Protein AF-A0A060YU31-F1 (afdb_monomer)

Solvent-accessible surface area (backbone atoms only — not comparable to full-atom values): 7677 Å² total; per-residue (Å²): 130,82,82,69,67,93,74,44,70,65,59,53,46,44,53,48,43,25,66,76,69,73,46,54,74,85,76,34,50,68,61,32,56,50,50,51,50,60,47,64,77,58,71,66,85,90,63,86,83,50,44,65,63,49,53,51,50,49,36,53,52,30,46,77,69,71,34,56,70,57,31,54,51,48,53,54,51,51,52,55,56,62,73,64,65,80,64,91,61,53,38,62,55,53,44,50,52,56,65,68,54,72,52,96,89,50,83,70,60,73,68,52,77,79,65,63,76,79,79,78,87,80,136

Secondary structure (DSSP, 8-state):
-----TT-HHHHHHHHHHHHHT--TTTSHHHHHHHHHHHHHT-S--S---HHHHHHHHHHHHHHTT-HHHHHHHHHHHHHHHHH---S-HHHHHHHHHHH---TTS--THHHHTS--------

Nearest PDB structures (foldseek):
  9eoj-assembly1_e  TM=9.952E-01  e=3.622E-10  Xenopus laevis
  7qj2-assembly1_a  TM=8.825E-01  e=1.143E-10  Homo sapiens
  7qj7-assembly1_f  TM=9.093E-01  e=1.718E-09  Homo sapiens
  9g3y-assembly1_H  TM=8.998E-01  e=1.364E-09  Sus scrofa
  9g3z-assembly1_H  TM=9.120E-01  e=3.059E-09  Sus scrofa

pLDDT: mean 81.21, std 19.5, range [32.06, 98.06]

Mean predicted aligned error: 9.68 Å

Organism: Oncorhynchus mykiss (NCBI:txid8022)

Structure (mmCIF, N/CA/C/O backbone):
data_AF-A0A060YU31-F1
#
_entry.id   AF-A0A060YU31-F1
#
loop_
_atom_site.group_PDB
_atom_site.id
_atom_site.type_symbol
_atom_site.label_atom_id
_atom_site.label_alt_id
_atom_site.label_comp_id
_atom_site.label_asym_id
_atom_site.label_entity_id
_atom_site.label_seq_id
_atom_site.pdbx_PDB_ins_code
_atom_site.Cartn_x
_atom_site.Cartn_y
_atom_site.Cartn_z
_atom_site.occupancy
_atom_site.B_iso_or_equiv
_atom_site.auth_seq_id
_atom_site.auth_comp_id
_atom_site.auth_asym_id
_atom_site.auth_atom_id
_atom_site.pdbx_PDB_model_num
ATOM 1 N N . MET A 1 1 ? 17.138 -21.919 -19.854 1.00 33.09 1 MET A N 1
ATOM 2 C CA . MET A 1 1 ? 16.833 -20.472 -19.924 1.00 33.09 1 MET A CA 1
ATOM 3 C C . MET A 1 1 ? 16.743 -19.968 -18.498 1.00 33.09 1 MET A C 1
ATOM 5 O O . MET A 1 1 ? 15.915 -20.474 -17.754 1.00 33.09 1 MET A O 1
ATOM 9 N N . ALA A 1 2 ? 17.682 -19.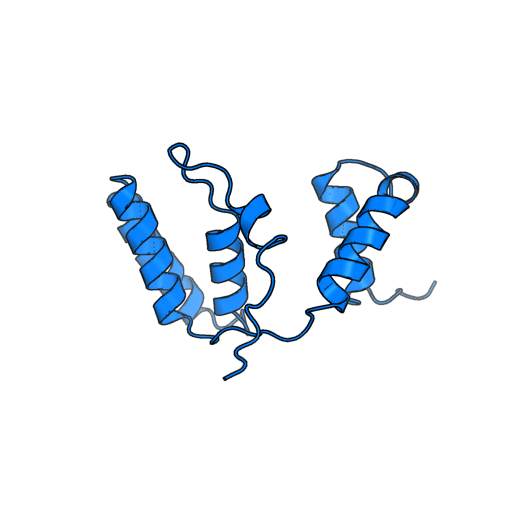113 -18.088 1.00 37.81 2 ALA A N 1
ATOM 10 C CA . ALA A 1 2 ? 17.793 -18.636 -16.714 1.00 37.81 2 ALA A CA 1
ATOM 11 C C . ALA A 1 2 ? 16.477 -17.980 -16.280 1.00 37.81 2 ALA A C 1
ATOM 13 O O . ALA A 1 2 ? 15.954 -17.125 -16.993 1.00 37.81 2 ALA A O 1
ATOM 14 N N . ALA A 1 3 ? 15.948 -18.395 -15.129 1.00 43.19 3 ALA A N 1
ATOM 15 C CA . ALA A 1 3 ? 14.906 -17.666 -14.428 1.00 43.19 3 ALA A CA 1
ATOM 16 C C . ALA A 1 3 ? 15.509 -16.316 -14.019 1.00 43.19 3 ALA A C 1
ATOM 18 O O . ALA A 1 3 ? 16.099 -16.195 -12.947 1.00 43.19 3 ALA A O 1
ATOM 19 N N . LEU A 1 4 ? 15.462 -15.344 -14.935 1.00 47.41 4 LEU A N 1
ATOM 20 C CA . LEU A 1 4 ? 15.793 -13.953 -14.663 1.00 47.41 4 LEU A CA 1
ATOM 21 C C . LEU A 1 4 ? 15.002 -13.571 -13.422 1.00 47.41 4 LEU A C 1
ATOM 23 O O . LEU A 1 4 ? 13.784 -13.730 -13.401 1.00 47.41 4 LEU A O 1
ATOM 27 N N . ASP A 1 5 ? 15.735 -13.186 -12.387 1.00 49.75 5 ASP A N 1
ATOM 28 C CA . ASP A 1 5 ? 15.264 -12.832 -11.060 1.00 49.75 5 ASP A CA 1
ATOM 29 C C . ASP A 1 5 ? 13.935 -12.057 -11.121 1.00 49.75 5 ASP A C 1
ATOM 31 O O . ASP A 1 5 ? 13.909 -10.831 -11.242 1.00 49.75 5 ASP A O 1
ATOM 35 N N . GLN A 1 6 ? 12.810 -12.781 -11.021 1.00 56.12 6 GLN A N 1
ATOM 36 C CA . GLN A 1 6 ? 11.440 -12.236 -11.029 1.00 56.12 6 GLN A CA 1
ATOM 37 C C . GLN A 1 6 ? 11.166 -11.332 -9.807 1.00 56.12 6 GLN A C 1
ATOM 39 O O . GLN A 1 6 ? 10.022 -10.985 -9.520 1.00 56.12 6 GLN A O 1
ATOM 44 N N . LYS A 1 7 ? 12.209 -10.989 -9.044 1.00 68.06 7 LYS A N 1
ATOM 45 C CA . LYS A 1 7 ? 12.170 -10.305 -7.757 1.00 68.06 7 LYS A CA 1
ATOM 46 C C . LYS A 1 7 ? 13.014 -9.031 -7.723 1.00 68.06 7 LYS A C 1
ATOM 48 O O . LYS A 1 7 ? 12.957 -8.336 -6.709 1.00 68.06 7 LYS A O 1
ATOM 53 N N . SER A 1 8 ? 13.755 -8.681 -8.782 1.00 89.19 8 SER A N 1
ATOM 54 C CA . SER A 1 8 ? 14.501 -7.421 -8.759 1.00 89.19 8 SER A CA 1
ATOM 55 C C . SER A 1 8 ? 13.530 -6.223 -8.766 1.00 89.19 8 SER A C 1
ATOM 57 O O . SER A 1 8 ? 12.541 -6.235 -9.510 1.00 89.19 8 SER A O 1
ATOM 59 N N . PRO A 1 9 ? 13.789 -5.161 -7.977 1.00 88.88 9 PRO A N 1
ATOM 60 C CA . PRO A 1 9 ? 12.919 -3.983 -7.929 1.00 88.88 9 PRO A CA 1
ATOM 61 C C . PRO A 1 9 ? 12.677 -3.345 -9.303 1.00 88.88 9 PRO A C 1
ATOM 63 O O . PRO A 1 9 ? 11.577 -2.877 -9.581 1.00 88.88 9 PRO A O 1
ATOM 66 N N . ASN A 1 10 ? 13.676 -3.382 -10.189 1.00 90.69 10 ASN A N 1
ATOM 67 C CA . ASN A 1 10 ? 13.583 -2.808 -11.530 1.00 90.69 10 ASN A CA 1
ATOM 68 C C . ASN A 1 10 ? 12.651 -3.614 -12.446 1.00 90.69 10 ASN A C 1
ATOM 70 O O . ASN A 1 10 ? 11.846 -3.021 -13.158 1.00 90.69 10 ASN A O 1
ATOM 74 N N . VAL A 1 11 ? 12.689 -4.949 -12.387 1.00 91.62 11 VAL A N 1
ATOM 75 C CA . VAL A 1 11 ? 11.749 -5.799 -13.143 1.00 91.62 11 VAL A CA 1
ATOM 76 C C . VAL A 1 11 ? 10.315 -5.582 -12.648 1.00 91.62 11 VAL A C 1
ATOM 78 O O . VAL A 1 11 ? 9.385 -5.463 -13.447 1.00 91.62 11 VAL A O 1
ATOM 81 N N . LEU A 1 12 ? 10.125 -5.444 -11.331 1.00 92.75 12 LEU A N 1
ATOM 82 C CA . LEU A 1 12 ? 8.814 -5.134 -10.752 1.00 92.75 12 LEU A CA 1
ATOM 83 C C . LEU A 1 12 ? 8.314 -3.741 -11.164 1.00 92.75 12 LEU A C 1
ATOM 85 O O . LEU A 1 12 ? 7.130 -3.591 -11.465 1.00 92.75 12 LEU A O 1
ATOM 89 N N . LEU A 1 13 ? 9.200 -2.743 -11.230 1.00 93.06 13 LEU A N 1
ATOM 90 C CA . LEU A 1 13 ? 8.867 -1.401 -11.716 1.00 93.06 13 LEU A CA 1
ATOM 91 C C . LEU A 1 13 ? 8.482 -1.402 -13.198 1.00 93.06 13 LEU A C 1
ATOM 93 O O . LEU A 1 13 ? 7.491 -0.77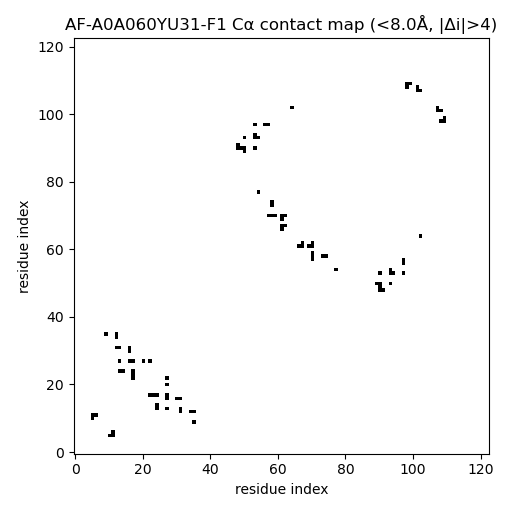4 -13.560 1.00 93.06 13 LEU A O 1
ATOM 97 N N . GLN A 1 14 ? 9.205 -2.132 -14.049 1.00 92.81 14 GLN A N 1
ATOM 98 C CA . GLN A 1 14 ? 8.860 -2.257 -15.467 1.00 92.81 14 GLN A CA 1
ATOM 99 C C . GLN A 1 14 ? 7.486 -2.921 -15.645 1.00 92.81 14 GLN A C 1
ATOM 101 O O . GLN A 1 14 ? 6.630 -2.393 -16.354 1.00 92.81 14 GLN A O 1
ATOM 106 N N . SER A 1 15 ? 7.235 -4.014 -14.917 1.00 93.62 15 SER A N 1
ATOM 107 C CA . SER A 1 15 ? 5.929 -4.685 -14.883 1.00 93.62 15 SER A CA 1
ATOM 108 C C . SER A 1 15 ? 4.811 -3.748 -14.405 1.00 93.62 15 SER A C 1
ATOM 110 O O . SER A 1 15 ? 3.712 -3.748 -14.966 1.00 93.62 15 SER A O 1
ATOM 112 N N . LEU A 1 16 ? 5.081 -2.904 -13.402 1.00 94.00 16 LEU A N 1
ATOM 113 C CA . LEU A 1 16 ? 4.133 -1.891 -12.936 1.00 94.00 16 LEU A CA 1
ATOM 114 C C . LEU A 1 16 ? 3.828 -0.857 -14.031 1.00 94.00 16 LEU A C 1
ATOM 116 O O . LEU A 1 16 ? 2.657 -0.554 -14.258 1.00 94.00 16 LEU A O 1
ATOM 120 N N . CYS A 1 17 ? 4.844 -0.357 -14.743 1.00 94.56 17 CYS A N 1
ATOM 121 C CA . CYS A 1 17 ? 4.661 0.567 -15.864 1.00 94.56 17 CYS A CA 1
ATOM 122 C C . CYS A 1 17 ? 3.792 -0.047 -16.970 1.00 94.56 17 CYS A C 1
ATOM 124 O O . CYS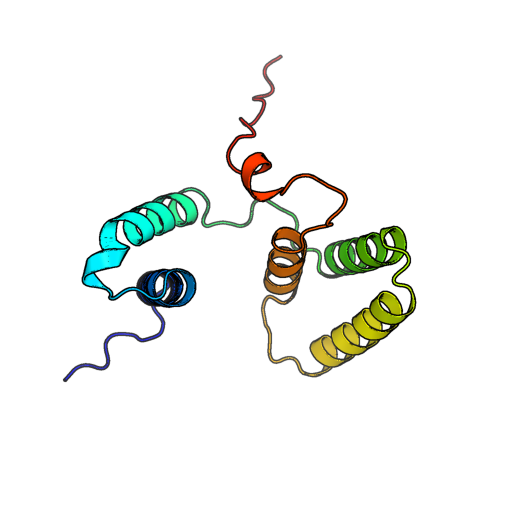 A 1 17 ? 2.841 0.598 -17.414 1.00 94.56 17 CYS A O 1
ATOM 126 N N . CYS A 1 18 ? 4.055 -1.295 -17.369 1.00 95.12 18 CYS A N 1
ATOM 127 C CA . CYS A 1 18 ? 3.227 -2.010 -18.345 1.00 95.12 18 CYS A CA 1
ATOM 128 C C . CYS A 1 18 ? 1.781 -2.154 -17.854 1.00 95.12 18 CYS A C 1
ATOM 130 O O . CYS A 1 18 ? 0.842 -1.849 -18.584 1.00 95.12 18 CYS A O 1
ATOM 132 N N . ARG A 1 19 ? 1.582 -2.556 -16.591 1.00 95.25 19 ARG A N 1
ATOM 133 C CA . ARG A 1 19 ? 0.242 -2.789 -16.031 1.00 95.25 19 ARG A CA 1
ATOM 134 C C . ARG A 1 19 ? -0.588 -1.513 -15.896 1.00 95.25 19 ARG A C 1
ATOM 136 O O . ARG A 1 19 ? -1.781 -1.556 -16.166 1.00 95.25 19 ARG A O 1
ATOM 143 N N . ILE A 1 20 ? 0.019 -0.402 -15.479 1.00 93.50 20 ILE A N 1
ATOM 144 C CA . ILE A 1 20 ? -0.688 0.880 -15.327 1.00 93.50 20 ILE A CA 1
ATOM 145 C C . ILE A 1 20 ? -1.005 1.499 -16.692 1.00 93.50 20 ILE A C 1
ATOM 147 O O . ILE A 1 20 ? -2.067 2.089 -16.863 1.00 93.50 20 ILE A O 1
ATOM 151 N N . THR A 1 21 ? -0.095 1.385 -17.664 1.00 93.50 21 THR A N 1
ATOM 152 C CA . THR A 1 21 ? -0.271 2.018 -18.983 1.00 93.50 21 THR A CA 1
ATOM 153 C C . THR A 1 21 ? -1.016 1.147 -19.994 1.00 93.50 21 THR A C 1
ATOM 155 O O . THR A 1 21 ? -1.489 1.674 -20.997 1.00 93.50 21 THR A O 1
ATOM 158 N N . GLY A 1 22 ? -1.107 -0.166 -19.760 1.00 93.75 22 GLY A N 1
ATOM 159 C CA . GLY A 1 22 ? -1.669 -1.133 -20.706 1.00 93.75 22 GLY A CA 1
ATOM 160 C C . GLY A 1 22 ? -0.812 -1.356 -21.958 1.00 93.75 22 GLY A C 1
ATOM 161 O O . GLY A 1 22 ? -1.316 -1.892 -22.941 1.00 93.75 22 GLY A O 1
ATOM 162 N N . LYS A 1 23 ? 0.456 -0.926 -21.947 1.00 93.88 23 LYS A N 1
ATOM 163 C CA . LYS A 1 23 ? 1.369 -0.972 -23.099 1.00 93.88 23 LYS A CA 1
ATOM 164 C C . LYS A 1 23 ? 2.421 -2.073 -22.966 1.00 93.88 23 LYS A C 1
ATOM 166 O O . LYS A 1 23 ? 2.658 -2.586 -21.871 1.00 93.88 23 LYS A O 1
ATOM 171 N N . SER A 1 24 ? 3.066 -2.413 -24.083 1.00 92.56 24 SER A N 1
ATOM 172 C CA . SER A 1 24 ? 4.177 -3.370 -24.097 1.00 92.56 24 SER A CA 1
ATOM 173 C C . SER A 1 24 ? 5.456 -2.785 -23.486 1.00 92.56 24 SER A C 1
ATOM 175 O O . SER A 1 24 ? 5.627 -1.568 -23.394 1.00 92.56 24 SER A O 1
ATOM 177 N N . GLU A 1 25 ? 6.394 -3.654 -23.097 1.00 88.44 25 GLU A N 1
ATOM 178 C CA . GLU A 1 25 ? 7.669 -3.247 -22.484 1.00 88.44 25 GLU A CA 1
ATOM 179 C C . GLU A 1 25 ? 8.470 -2.257 -23.343 1.00 88.44 25 GLU A C 1
ATOM 181 O O . GLU A 1 25 ? 9.090 -1.336 -22.809 1.00 88.44 25 GLU A O 1
ATOM 186 N N . ALA A 1 26 ? 8.421 -2.411 -24.670 1.00 89.75 26 ALA A N 1
ATOM 187 C CA . ALA A 1 26 ? 9.107 -1.528 -25.609 1.00 89.75 26 ALA A CA 1
ATOM 188 C C . ALA A 1 26 ? 8.532 -0.100 -25.599 1.00 89.75 26 ALA A C 1
ATOM 190 O O . ALA A 1 26 ? 9.255 0.872 -25.805 1.00 89.75 26 ALA A O 1
ATOM 191 N N . GLU A 1 27 ? 7.236 0.038 -25.321 1.00 92.38 27 GLU A N 1
ATOM 192 C CA . GLU A 1 27 ? 6.514 1.311 -25.368 1.00 92.38 27 GLU A CA 1
ATOM 193 C C . GLU A 1 27 ? 6.553 2.082 -24.042 1.00 92.38 27 GLU A C 1
ATOM 195 O O . GLU A 1 27 ? 6.249 3.276 -24.019 1.00 92.38 27 GLU A O 1
ATOM 200 N N . VAL A 1 28 ? 6.919 1.423 -22.936 1.00 94.88 28 VAL A N 1
ATOM 201 C CA . VAL A 1 28 ? 6.984 2.043 -21.599 1.00 94.88 28 VAL A CA 1
ATOM 202 C C . VAL A 1 28 ? 8.391 2.474 -21.190 1.00 94.88 28 VAL A C 1
ATOM 204 O O . VAL A 1 28 ? 8.591 2.889 -20.049 1.00 94.88 28 VAL A O 1
ATOM 207 N N . ALA A 1 29 ? 9.376 2.392 -22.090 1.00 93.62 29 ALA A N 1
ATOM 208 C CA . ALA A 1 29 ? 10.781 2.654 -21.773 1.00 93.62 29 ALA A CA 1
ATOM 209 C C . ALA A 1 29 ? 10.996 4.026 -21.106 1.00 93.62 29 ALA A C 1
ATOM 211 O O . ALA A 1 29 ? 11.713 4.126 -20.110 1.00 93.62 29 ALA A O 1
ATOM 212 N N . HIS A 1 30 ? 10.325 5.072 -21.598 1.00 92.81 30 HIS A N 1
ATOM 213 C CA . HIS A 1 30 ? 10.437 6.418 -21.034 1.00 92.81 30 HIS A CA 1
ATOM 214 C C . HIS A 1 30 ? 9.826 6.516 -19.623 1.00 92.81 30 HIS A C 1
ATOM 216 O O . HIS A 1 30 ? 10.440 7.066 -18.709 1.00 92.81 30 HIS A O 1
ATOM 222 N N . GLN A 1 31 ? 8.633 5.950 -19.417 1.00 92.88 31 GLN A N 1
ATOM 223 C CA . GLN A 1 31 ? 7.956 5.911 -18.116 1.00 92.88 31 GLN A CA 1
ATOM 224 C C . GLN A 1 31 ? 8.762 5.097 -17.103 1.00 92.88 31 GLN A C 1
ATOM 226 O O . GLN A 1 31 ? 8.892 5.507 -15.952 1.00 92.88 31 GLN A O 1
ATOM 231 N N . PHE A 1 32 ? 9.337 3.978 -17.542 1.00 94.19 32 PHE A N 1
ATOM 232 C CA . PHE A 1 32 ? 10.196 3.138 -16.723 1.00 94.19 32 PHE A CA 1
ATOM 233 C C . PHE A 1 32 ? 11.467 3.879 -16.292 1.00 94.19 32 PHE A C 1
ATOM 235 O O . PHE A 1 32 ? 11.766 3.928 -15.101 1.00 94.19 32 PHE A O 1
ATOM 242 N N . GLN A 1 33 ? 12.177 4.529 -17.220 1.00 93.75 33 GLN A N 1
ATOM 243 C CA . GLN A 1 33 ? 13.361 5.336 -16.893 1.00 93.75 33 GLN A CA 1
ATOM 244 C C . GLN A 1 33 ? 13.035 6.466 -15.908 1.00 93.75 33 GLN A C 1
ATOM 246 O O . GLN A 1 33 ? 13.803 6.722 -14.978 1.00 93.75 33 GLN A O 1
ATOM 251 N N . TYR A 1 34 ? 11.887 7.123 -16.084 1.00 93.50 34 TYR A N 1
ATOM 252 C CA . TYR A 1 34 ? 11.413 8.131 -15.143 1.00 93.50 34 TYR A CA 1
ATOM 253 C C . TYR A 1 34 ? 11.129 7.532 -13.757 1.00 93.50 34 TYR A C 1
ATOM 255 O O . TYR A 1 34 ? 11.619 8.055 -12.758 1.00 93.50 34 TYR A O 1
ATOM 263 N N . ALA A 1 35 ? 10.409 6.409 -13.688 1.00 92.44 35 ALA A N 1
ATOM 264 C CA . ALA A 1 35 ? 10.100 5.727 -12.433 1.00 92.44 35 ALA A CA 1
ATOM 265 C C . ALA A 1 35 ? 11.369 5.286 -11.686 1.00 92.44 35 ALA A C 1
ATOM 267 O O . ALA A 1 35 ? 11.481 5.521 -10.485 1.00 92.44 35 ALA A O 1
ATOM 268 N N . VAL A 1 36 ? 12.354 4.722 -12.395 1.00 93.50 36 VAL A N 1
ATOM 269 C CA . VAL A 1 36 ? 13.657 4.346 -11.822 1.00 93.50 36 VAL A CA 1
ATOM 270 C C . VAL A 1 36 ? 14.373 5.563 -11.244 1.00 93.50 36 VAL A C 1
ATOM 272 O O . VAL A 1 36 ? 14.896 5.481 -10.135 1.00 93.50 36 VAL A O 1
ATOM 275 N N . ARG A 1 37 ? 14.369 6.704 -11.947 1.00 91.88 37 ARG A N 1
ATOM 276 C CA . ARG A 1 37 ? 14.967 7.947 -11.439 1.00 91.88 37 ARG A CA 1
ATOM 277 C C . ARG A 1 37 ? 14.289 8.402 -10.149 1.00 91.88 37 ARG A C 1
ATOM 279 O O . ARG A 1 37 ? 14.973 8.643 -9.164 1.00 91.88 37 ARG A O 1
ATOM 286 N N . VAL A 1 38 ? 12.958 8.481 -10.140 1.00 89.88 38 VAL A N 1
ATOM 287 C CA . VAL A 1 38 ? 12.189 8.943 -8.973 1.00 89.88 38 VAL A CA 1
ATOM 288 C C . VAL A 1 38 ? 12.405 8.030 -7.764 1.00 89.88 38 VAL A C 1
ATOM 290 O O . VAL A 1 38 ? 12.691 8.515 -6.672 1.00 89.88 38 VAL A O 1
ATOM 293 N N . VAL A 1 39 ? 12.310 6.712 -7.953 1.00 88.81 39 VAL A N 1
ATOM 294 C CA . VAL A 1 39 ? 12.479 5.733 -6.868 1.00 88.81 39 VAL A CA 1
ATOM 295 C C . VAL A 1 39 ? 13.933 5.670 -6.394 1.00 88.81 39 VAL A C 1
ATOM 297 O O . VAL A 1 39 ? 14.181 5.585 -5.194 1.00 88.81 39 VAL A O 1
ATOM 300 N N . GLY A 1 40 ? 14.900 5.746 -7.311 1.00 86.94 40 GLY A N 1
ATOM 301 C CA . GLY A 1 40 ? 16.326 5.713 -6.987 1.00 86.94 40 GLY A CA 1
ATOM 302 C C . GLY A 1 40 ? 16.801 6.944 -6.214 1.00 86.94 40 GLY A C 1
ATOM 303 O O . GLY A 1 40 ? 17.625 6.813 -5.313 1.00 86.94 40 GLY A O 1
ATOM 304 N N . SER A 1 41 ? 16.252 8.127 -6.510 1.00 85.31 41 SER A N 1
ATOM 305 C CA . SER A 1 41 ? 16.598 9.372 -5.811 1.00 85.31 41 SER A CA 1
ATOM 306 C C . SER A 1 41 ? 16.101 9.432 -4.363 1.00 85.31 41 SER A C 1
ATOM 308 O O . SER A 1 41 ? 16.637 10.216 -3.586 1.00 85.31 41 SER A O 1
ATOM 310 N N . ASN A 1 42 ? 15.109 8.624 -3.979 1.00 80.25 42 ASN A N 1
ATOM 311 C CA . ASN A 1 42 ? 14.583 8.596 -2.613 1.00 80.25 42 ASN A CA 1
ATOM 312 C C . ASN A 1 42 ? 14.227 7.168 -2.171 1.00 80.25 42 ASN A C 1
ATOM 314 O O . ASN A 1 42 ? 13.085 6.859 -1.832 1.00 80.25 42 ASN A O 1
ATOM 318 N N . TYR A 1 43 ? 15.217 6.274 -2.226 1.00 76.81 43 TYR A N 1
ATOM 319 C CA . TYR A 1 43 ? 15.002 4.851 -1.953 1.00 76.81 43 TYR A CA 1
ATOM 320 C C . TYR A 1 43 ? 14.793 4.542 -0.460 1.00 76.81 43 TYR A C 1
ATOM 322 O O . TYR A 1 43 ? 14.124 3.571 -0.102 1.00 76.81 43 TYR A O 1
ATOM 330 N N . ALA A 1 44 ? 15.361 5.363 0.428 1.00 77.50 44 ALA A N 1
ATOM 331 C CA . ALA A 1 44 ? 15.222 5.201 1.870 1.00 77.50 44 ALA A CA 1
ATOM 332 C C . ALA A 1 44 ? 13.971 5.934 2.393 1.00 77.50 44 ALA A C 1
ATOM 334 O O . ALA A 1 44 ? 13.709 7.065 1.986 1.00 77.50 44 ALA A O 1
ATOM 335 N N . PRO A 1 45 ? 13.204 5.341 3.327 1.00 73.81 45 PRO A N 1
ATOM 336 C CA . PRO A 1 45 ? 12.073 6.029 3.934 1.00 73.81 45 PRO A CA 1
ATOM 337 C C . PRO A 1 45 ? 12.565 7.210 4.780 1.00 73.81 45 PRO A C 1
ATOM 33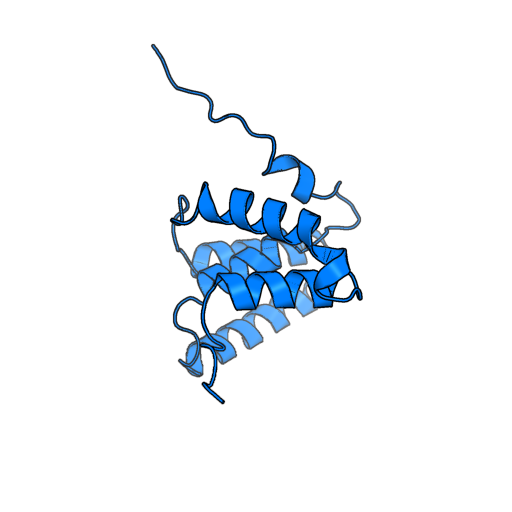9 O O . PRO A 1 45 ? 13.284 7.017 5.758 1.00 73.81 45 PRO A O 1
ATOM 342 N N . THR A 1 46 ? 12.135 8.421 4.428 1.00 74.00 46 THR A N 1
ATOM 343 C CA . THR A 1 46 ? 12.437 9.671 5.155 1.00 74.00 46 THR A CA 1
ATOM 344 C C . THR A 1 46 ? 11.396 10.020 6.223 1.00 74.00 46 THR A C 1
ATOM 346 O O . THR A 1 46 ? 11.532 11.013 6.930 1.00 74.00 46 THR A O 1
ATOM 349 N N . ILE A 1 47 ? 10.343 9.210 6.342 1.00 73.19 47 ILE A N 1
ATOM 350 C CA . ILE A 1 47 ? 9.212 9.417 7.249 1.00 73.19 47 ILE A CA 1
ATOM 351 C C . ILE A 1 47 ? 9.191 8.291 8.284 1.00 73.19 47 ILE A C 1
ATOM 353 O O . ILE A 1 47 ? 9.563 7.148 8.001 1.00 73.19 47 ILE A O 1
ATOM 357 N N . GLU A 1 48 ? 8.728 8.622 9.485 1.00 75.00 48 GLU A N 1
ATOM 358 C CA . GLU A 1 48 ? 8.519 7.671 10.568 1.00 75.00 48 GLU A CA 1
ATOM 359 C C . GLU A 1 48 ? 7.569 6.534 10.162 1.00 75.00 48 GLU A C 1
ATOM 361 O O . GLU A 1 48 ? 6.479 6.752 9.625 1.00 75.00 48 GLU A O 1
ATOM 366 N N . ARG A 1 49 ? 7.993 5.298 10.440 1.00 84.19 49 ARG A N 1
ATOM 367 C CA . ARG A 1 49 ? 7.334 4.057 10.005 1.00 84.19 49 ARG A CA 1
ATOM 368 C C . ARG A 1 49 ? 6.238 3.603 10.976 1.00 84.19 49 ARG A C 1
ATOM 370 O O . ARG A 1 49 ? 6.144 2.420 11.299 1.00 84.19 49 ARG A O 1
ATOM 377 N N . ASP A 1 50 ? 5.437 4.548 11.459 1.00 88.12 50 ASP A N 1
ATOM 378 C CA . ASP A 1 50 ? 4.392 4.301 12.453 1.00 88.12 50 ASP A CA 1
ATOM 379 C C . ASP A 1 50 ? 3.079 3.825 11.801 1.00 88.12 50 ASP A C 1
ATOM 381 O O . ASP A 1 50 ? 2.288 4.612 11.260 1.00 88.12 50 ASP A O 1
ATOM 385 N N . GLU A 1 51 ? 2.856 2.504 11.841 1.00 91.81 51 GLU A N 1
ATOM 386 C CA . GLU A 1 51 ? 1.643 1.830 11.349 1.00 91.81 51 GLU A CA 1
ATOM 387 C C . GLU A 1 51 ? 0.369 2.385 11.991 1.00 91.81 51 GLU A C 1
ATOM 389 O O . GLU A 1 51 ? -0.628 2.593 11.292 1.00 91.81 51 GLU A O 1
ATOM 394 N N . PHE A 1 52 ? 0.405 2.655 13.296 1.00 93.00 52 PHE A N 1
ATOM 395 C CA . PHE A 1 52 ? -0.746 3.150 14.034 1.00 93.00 52 PHE A CA 1
ATOM 396 C C . PHE A 1 52 ? -1.126 4.541 13.533 1.00 93.00 52 PHE A C 1
ATOM 398 O O . PHE A 1 52 ? -2.274 4.752 13.131 1.00 93.00 52 PHE A O 1
ATOM 405 N N . LEU A 1 53 ? -0.155 5.451 13.425 1.00 91.44 53 LEU A N 1
ATOM 406 C CA . LEU A 1 53 ? -0.391 6.807 12.931 1.00 91.44 53 LEU A CA 1
ATOM 407 C C . LEU A 1 53 ? -0.999 6.823 11.520 1.00 91.44 53 LEU A C 1
ATOM 409 O O . LEU A 1 53 ? -1.908 7.611 11.241 1.00 91.44 53 LEU A O 1
ATOM 413 N N . VAL A 1 54 ? -0.524 5.965 10.612 1.00 92.81 54 VAL A N 1
ATOM 414 C CA . VAL A 1 54 ? -1.091 5.872 9.254 1.00 92.81 54 VAL A CA 1
ATOM 415 C C . VAL A 1 54 ? -2.501 5.289 9.278 1.00 92.81 54 VAL A C 1
ATOM 417 O O . VAL A 1 54 ? -3.374 5.805 8.578 1.00 92.81 54 VAL A O 1
ATOM 420 N N . SER A 1 55 ? -2.757 4.279 10.112 1.00 95.19 55 SER A N 1
ATOM 421 C CA . SER A 1 55 ? -4.096 3.701 10.269 1.00 95.19 55 SER A CA 1
ATOM 422 C C . SER A 1 55 ? -5.110 4.732 10.786 1.00 95.19 55 SER A C 1
ATOM 424 O O . SER A 1 55 ? -6.208 4.853 10.238 1.00 95.19 55 SER A O 1
ATOM 426 N N . GLU A 1 56 ? -4.722 5.562 11.760 1.00 95.31 56 GLU A N 1
ATOM 427 C CA . GLU A 1 56 ? -5.552 6.653 12.277 1.00 95.31 56 GLU A CA 1
ATOM 428 C C . GLU A 1 56 ? -5.803 7.720 11.210 1.00 95.31 56 GLU A C 1
ATOM 430 O O . GLU A 1 56 ? -6.925 8.213 11.073 1.00 95.31 56 GLU A O 1
ATOM 435 N N . LYS A 1 57 ? -4.791 8.054 10.395 1.00 93.06 57 LYS A N 1
ATOM 436 C CA . LYS A 1 57 ? -4.965 8.991 9.274 1.00 93.06 57 LYS A CA 1
ATOM 437 C C . LYS A 1 57 ? -5.981 8.479 8.254 1.00 93.06 57 LYS A C 1
ATOM 439 O O . LYS A 1 57 ? -6.819 9.270 7.824 1.00 93.06 57 LYS A O 1
ATOM 444 N N . ILE A 1 58 ? -5.942 7.191 7.904 1.00 94.19 58 ILE A N 1
ATOM 445 C CA . ILE A 1 58 ? -6.913 6.575 6.985 1.00 94.19 58 ILE A CA 1
ATOM 446 C C . ILE A 1 58 ? -8.326 6.658 7.570 1.00 94.19 58 ILE A C 1
ATOM 448 O O . ILE A 1 58 ? -9.230 7.180 6.915 1.00 94.19 58 ILE A O 1
ATOM 452 N N . LYS A 1 59 ? -8.516 6.231 8.826 1.00 95.31 59 LYS A N 1
ATOM 453 C CA . LYS A 1 59 ? -9.822 6.309 9.503 1.00 95.31 59 LYS A CA 1
ATOM 454 C C . LYS A 1 59 ? -10.352 7.736 9.548 1.00 95.31 59 LYS A C 1
ATOM 456 O O . LYS A 1 59 ? -11.499 7.985 9.187 1.00 95.31 59 LYS A O 1
ATOM 461 N N . LYS A 1 60 ? -9.503 8.696 9.919 1.00 94.44 60 LYS A N 1
ATOM 462 C CA . LYS A 1 60 ? -9.865 10.117 9.961 1.00 94.44 60 LYS A CA 1
ATOM 463 C C . LYS A 1 60 ? -10.284 10.644 8.588 1.00 94.44 60 LYS A C 1
ATOM 465 O O . LYS A 1 60 ? -11.176 11.485 8.515 1.00 94.44 60 LYS A O 1
ATOM 470 N N . GLU A 1 61 ? -9.664 10.180 7.506 1.00 92.25 61 GLU A N 1
ATOM 471 C CA . GLU A 1 61 ? -10.030 10.600 6.152 1.00 92.25 61 GLU A CA 1
ATOM 472 C C . GLU A 1 61 ? -11.389 10.031 5.710 1.00 92.25 61 GLU A C 1
ATOM 474 O O . GLU A 1 61 ? -12.206 10.777 5.169 1.00 92.25 61 GLU A O 1
ATOM 479 N N . LEU A 1 62 ? -11.692 8.772 6.046 1.00 93.44 62 LEU A N 1
ATOM 480 C CA . LEU A 1 62 ? -13.016 8.169 5.829 1.00 93.44 62 LEU A CA 1
ATOM 481 C C . LEU A 1 62 ? -14.115 8.894 6.624 1.00 93.44 62 LEU A C 1
ATOM 483 O O . LEU A 1 62 ? -15.169 9.227 6.078 1.00 93.44 62 LEU A O 1
ATOM 487 N N . LEU A 1 63 ? -13.847 9.236 7.887 1.00 93.69 63 LEU A N 1
ATOM 488 C CA . LEU A 1 63 ? -14.786 9.990 8.725 1.00 93.69 63 LEU A CA 1
ATOM 489 C C . LEU A 1 63 ? -15.062 11.397 8.170 1.00 93.69 63 LEU A C 1
ATOM 491 O O . LEU A 1 63 ? -16.212 11.828 8.125 1.00 93.69 63 LEU A O 1
ATOM 495 N N . LYS A 1 64 ? -14.049 12.101 7.643 1.00 91.62 64 LYS A N 1
ATOM 496 C CA . LYS A 1 64 ? -14.254 13.391 6.946 1.00 91.62 64 LYS A CA 1
ATOM 497 C C . LYS A 1 64 ? -15.122 13.263 5.692 1.00 91.62 64 LYS A C 1
ATOM 499 O O . LYS A 1 64 ? -15.714 14.248 5.242 1.00 91.62 64 LYS A O 1
ATOM 504 N N . GLN A 1 65 ? -15.164 12.086 5.076 1.00 90.88 65 GLN A N 1
ATOM 505 C CA . GLN A 1 65 ? -16.046 11.769 3.950 1.00 90.88 65 GLN A CA 1
ATOM 506 C C . GLN A 1 65 ? -17.448 11.333 4.399 1.00 90.88 65 GLN A C 1
ATOM 508 O O . GLN A 1 65 ? -18.272 11.029 3.546 1.00 90.88 65 GLN A O 1
ATOM 513 N N . ARG A 1 66 ? -17.745 11.355 5.711 1.00 91.75 66 ARG A N 1
ATOM 514 C CA . ARG A 1 66 ? -18.983 10.825 6.314 1.00 91.75 66 ARG A CA 1
ATOM 515 C C . ARG A 1 66 ? -19.193 9.332 6.023 1.00 91.75 66 ARG A C 1
ATOM 517 O O . ARG A 1 66 ? -20.319 8.853 5.976 1.00 91.75 66 ARG A O 1
ATOM 524 N N . ARG A 1 67 ? -18.098 8.591 5.825 1.00 93.50 67 ARG A N 1
ATOM 525 C CA . ARG A 1 67 ? -18.087 7.150 5.531 1.00 93.50 67 ARG A CA 1
ATOM 526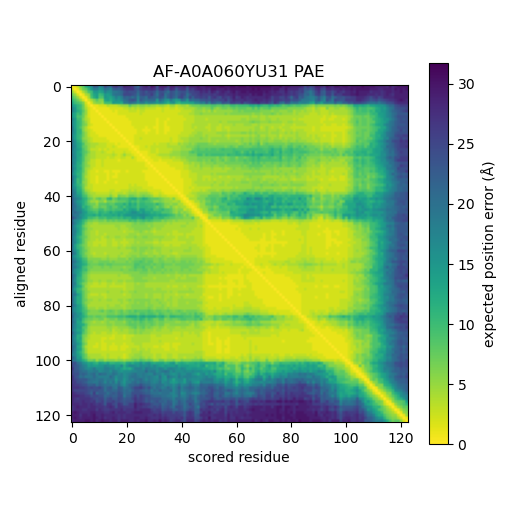 C C . ARG A 1 67 ? -17.777 6.351 6.795 1.00 93.50 67 ARG A C 1
ATOM 528 O O . ARG A 1 67 ? -16.764 5.663 6.890 1.00 93.50 67 ARG A O 1
ATOM 535 N N . GLU A 1 68 ? -18.634 6.488 7.800 1.00 95.19 68 GLU A N 1
ATOM 536 C CA . GLU A 1 68 ? -18.433 5.897 9.133 1.00 95.19 68 GLU A CA 1
ATOM 537 C C . GLU A 1 68 ? -18.408 4.363 9.093 1.00 95.19 68 GLU A C 1
ATOM 539 O O . GLU A 1 68 ? -17.539 3.745 9.710 1.00 95.19 68 GLU A O 1
ATOM 544 N N . GLY A 1 69 ? -19.290 3.753 8.293 1.00 97.00 69 GLY A N 1
ATOM 545 C CA . GLY A 1 69 ? -19.305 2.303 8.073 1.00 97.00 69 GLY A CA 1
ATOM 546 C C . GLY A 1 69 ? -17.990 1.779 7.487 1.00 97.00 69 GLY A C 1
ATOM 547 O O . GLY A 1 69 ? -17.463 0.771 7.953 1.00 97.00 69 GLY A O 1
ATOM 548 N N . ASP A 1 70 ? -17.396 2.512 6.541 1.00 96.50 70 ASP A N 1
ATOM 549 C CA . ASP A 1 70 ? -16.114 2.132 5.938 1.00 96.50 70 ASP A CA 1
ATOM 550 C C . ASP A 1 70 ? -14.946 2.304 6.915 1.00 96.50 70 ASP A C 1
ATOM 552 O O . ASP A 1 70 ? -14.000 1.519 6.887 1.00 96.50 70 ASP A O 1
ATOM 556 N N . ALA A 1 71 ? -15.001 3.297 7.809 1.00 96.56 71 ALA A N 1
ATOM 557 C CA . ALA A 1 71 ? -13.997 3.472 8.859 1.00 96.56 71 ALA A CA 1
ATOM 558 C C . ALA A 1 71 ? -14.018 2.311 9.873 1.00 96.56 71 ALA A C 1
ATOM 560 O O . ALA A 1 71 ? -12.958 1.833 10.300 1.00 96.56 71 ALA A O 1
ATOM 561 N N . ALA A 1 72 ? -15.211 1.825 10.230 1.00 97.25 72 ALA A N 1
ATOM 562 C CA . ALA A 1 72 ? -15.373 0.640 11.069 1.00 97.25 72 ALA A CA 1
ATOM 563 C C . ALA A 1 72 ? -14.865 -0.621 10.352 1.00 97.25 72 ALA A C 1
ATOM 565 O O . ALA A 1 72 ? -14.017 -1.335 10.893 1.00 97.25 72 ALA A O 1
ATOM 566 N N . LEU A 1 73 ? -15.283 -0.835 9.100 1.00 98.06 73 LEU A N 1
ATOM 567 C CA . LEU A 1 73 ? -14.833 -1.964 8.282 1.00 98.06 73 LEU A CA 1
ATOM 568 C C . LEU A 1 73 ? -13.309 -1.967 8.094 1.00 98.06 73 LEU A C 1
ATOM 570 O O . LEU A 1 73 ? -12.669 -3.008 8.242 1.00 98.06 73 LEU A O 1
ATOM 574 N N . PHE A 1 74 ? -12.701 -0.807 7.826 1.00 97.56 74 PHE A N 1
ATOM 575 C CA . PHE A 1 74 ? -11.246 -0.676 7.735 1.00 97.56 7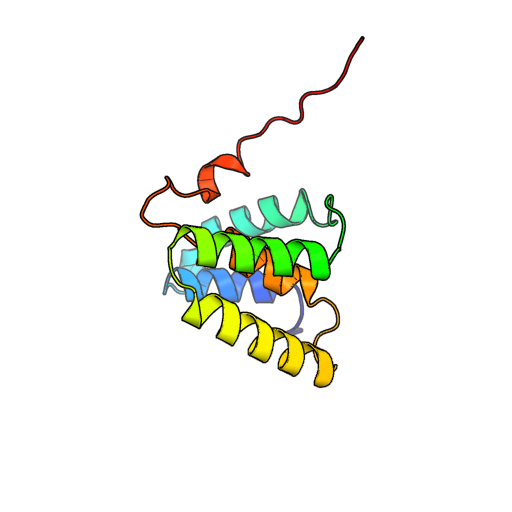4 PHE A CA 1
ATOM 576 C C . PHE A 1 74 ? -10.557 -1.131 9.026 1.00 97.56 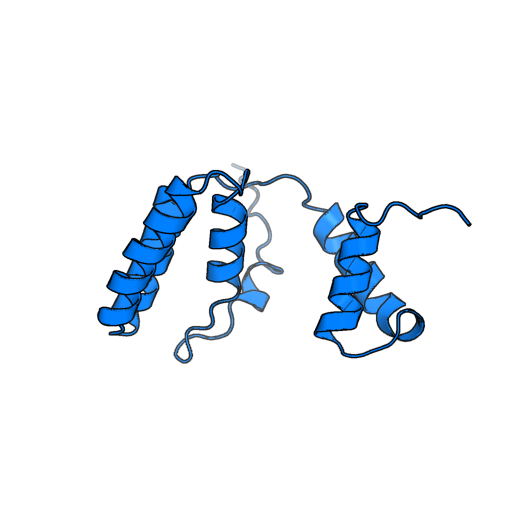74 PHE A C 1
ATOM 578 O O . PHE A 1 74 ? -9.568 -1.858 8.961 1.00 97.56 74 PHE A O 1
ATOM 585 N N . SER A 1 75 ? -11.091 -0.756 10.193 1.00 96.75 75 SER A N 1
ATOM 586 C CA . SER A 1 75 ? -10.529 -1.154 11.492 1.00 96.75 75 SER A CA 1
ATOM 587 C C . SER A 1 75 ? -10.526 -2.677 11.663 1.00 96.75 75 SER A C 1
ATOM 589 O O . SER A 1 75 ? -9.540 -3.258 12.120 1.00 96.75 75 SER A O 1
ATOM 591 N N . GLU A 1 76 ? -11.598 -3.349 11.242 1.00 97.44 76 GLU A N 1
ATOM 592 C CA . GLU A 1 76 ? -11.672 -4.810 11.276 1.00 97.44 76 GLU A CA 1
ATOM 593 C C . GLU A 1 76 ? -10.694 -5.473 10.302 1.00 97.44 76 GLU A C 1
ATOM 595 O O . GLU A 1 76 ? -10.024 -6.445 10.664 1.00 97.44 76 GLU A O 1
ATOM 600 N N . LEU A 1 77 ? -10.6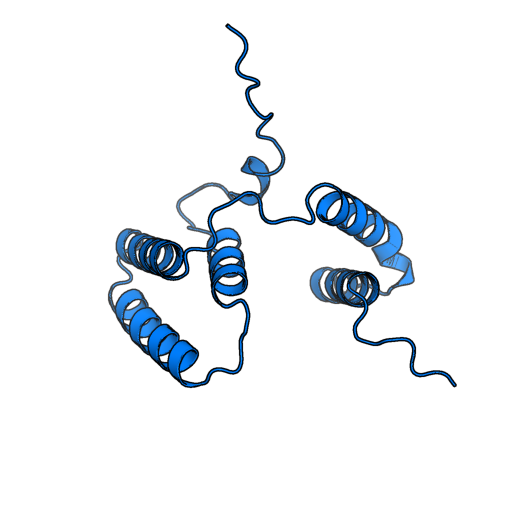04 -4.957 9.072 1.00 96.81 77 LEU A N 1
ATOM 601 C CA . LEU A 1 77 ? -9.690 -5.461 8.046 1.00 96.81 77 LEU A CA 1
ATOM 602 C C . LEU A 1 77 ? -8.229 -5.271 8.456 1.00 96.81 77 LEU A C 1
ATOM 604 O O . LEU A 1 77 ? -7.426 -6.189 8.296 1.00 96.81 77 LEU A O 1
ATOM 608 N N . HIS A 1 78 ? -7.887 -4.121 9.036 1.00 95.56 78 HIS A N 1
ATOM 609 C CA . HIS A 1 78 ? -6.546 -3.844 9.541 1.00 95.56 78 HIS A CA 1
ATOM 610 C C . HIS A 1 78 ? -6.182 -4.790 10.687 1.00 95.56 78 HIS A C 1
ATOM 612 O O . HIS A 1 78 ? -5.115 -5.402 10.645 1.00 95.56 78 HIS A O 1
ATOM 618 N N . ARG A 1 79 ? -7.101 -5.037 11.632 1.00 95.31 79 ARG A N 1
ATOM 619 C CA . ARG A 1 79 ? -6.900 -6.045 12.687 1.00 95.31 79 ARG A CA 1
ATOM 620 C C . ARG A 1 79 ? -6.669 -7.445 12.107 1.00 95.31 79 ARG A C 1
ATOM 622 O O . ARG A 1 79 ? -5.745 -8.131 12.532 1.00 95.31 79 ARG A O 1
ATOM 629 N N . LYS A 1 80 ? -7.464 -7.868 11.114 1.00 94.62 80 LYS A N 1
ATOM 630 C CA . LYS A 1 80 ? -7.276 -9.161 10.420 1.00 94.62 80 LYS A CA 1
ATOM 631 C C . LYS A 1 80 ? -5.924 -9.234 9.697 1.00 94.62 80 LYS A C 1
ATOM 633 O O . LYS A 1 80 ? -5.283 -10.278 9.697 1.00 94.62 80 LYS A O 1
ATOM 638 N N . LEU A 1 81 ? -5.466 -8.132 9.106 1.00 93.25 81 LEU A N 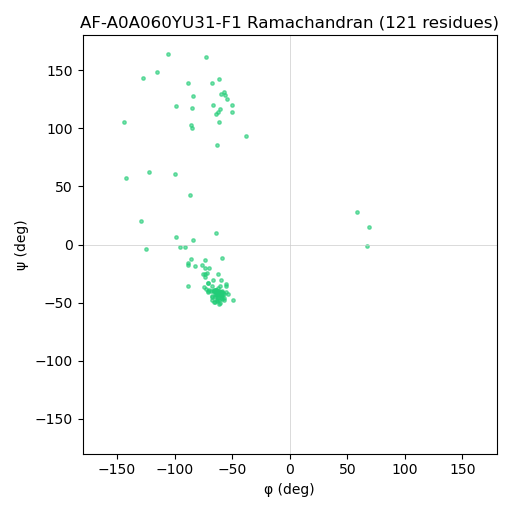1
ATOM 639 C CA . LEU A 1 81 ? -4.155 -8.063 8.459 1.00 93.25 81 LEU A CA 1
ATOM 640 C C . LEU A 1 81 ? -3.011 -8.217 9.470 1.00 93.25 81 LEU A C 1
ATOM 642 O O . LEU A 1 81 ? -2.019 -8.893 9.192 1.00 93.25 81 LEU A O 1
ATOM 646 N N . GLN A 1 82 ? -3.156 -7.609 10.650 1.00 92.06 82 GLN A N 1
ATOM 647 C CA . GLN A 1 82 ? -2.168 -7.706 11.721 1.00 92.06 82 GLN A CA 1
ATOM 648 C C . GLN A 1 82 ? -2.015 -9.140 12.237 1.00 92.06 82 GLN A C 1
ATOM 650 O O . GLN A 1 82 ? -0.883 -9.573 12.468 1.00 92.06 82 GLN A O 1
ATOM 655 N N . THR A 1 83 ? -3.118 -9.887 12.365 1.00 93.38 83 THR A N 1
ATOM 656 C CA . THR A 1 83 ? -3.094 -11.268 12.872 1.00 93.38 83 THR A CA 1
ATOM 657 C C . THR A 1 83 ? -2.493 -12.272 11.891 1.00 93.38 83 THR A C 1
ATOM 659 O O . THR A 1 83 ? -1.973 -13.293 12.327 1.00 93.38 83 THR A O 1
ATOM 662 N N . GLN A 1 84 ? -2.510 -12.002 10.581 1.00 91.75 84 GLN A N 1
ATOM 663 C CA . GLN A 1 84 ? -1.957 -12.929 9.586 1.00 91.75 84 GLN A CA 1
ATOM 664 C C . GLN A 1 84 ? -0.423 -12.986 9.561 1.00 91.75 84 GLN A C 1
ATOM 666 O O . GLN A 1 84 ? 0.136 -13.976 9.104 1.00 91.75 84 GLN A O 1
ATOM 671 N N . GLY A 1 85 ? 0.286 -11.938 9.992 1.00 85.44 85 GLY A N 1
ATOM 672 C CA . GLY A 1 85 ? 1.756 -11.959 10.070 1.00 85.44 85 GLY A CA 1
ATOM 673 C C . GLY A 1 85 ? 2.518 -12.027 8.732 1.00 85.44 85 GLY A C 1
ATOM 674 O O . GLY A 1 85 ? 3.743 -11.972 8.741 1.00 85.44 85 GLY A O 1
ATOM 675 N N . VAL A 1 86 ? 1.835 -12.093 7.582 1.00 89.56 86 VAL A N 1
ATOM 676 C CA . VAL A 1 86 ? 2.460 -12.301 6.256 1.00 89.56 86 VAL A CA 1
ATOM 677 C C . VAL A 1 86 ? 3.174 -11.067 5.687 1.00 89.56 86 VAL A C 1
ATOM 679 O O . VAL A 1 86 ? 4.102 -11.193 4.890 1.00 89.56 86 VAL A O 1
ATOM 682 N N . LEU A 1 87 ? 2.767 -9.861 6.093 1.00 88.06 87 LEU A N 1
ATOM 683 C CA . LEU A 1 87 ? 3.356 -8.603 5.627 1.00 88.06 87 LEU A CA 1
ATOM 684 C C . LEU A 1 87 ? 4.373 -8.063 6.634 1.00 88.06 87 LEU A C 1
ATOM 686 O O . LEU A 1 87 ? 4.004 -7.707 7.755 1.00 88.06 87 LEU A O 1
ATOM 690 N N . LYS A 1 88 ? 5.631 -7.928 6.193 1.00 86.19 88 LYS A N 1
ATOM 691 C CA . LYS A 1 88 ? 6.738 -7.359 6.987 1.00 86.19 88 LYS A CA 1
ATOM 692 C C . LYS A 1 88 ? 6.658 -5.835 7.137 1.00 86.19 88 LYS A C 1
ATOM 694 O O . LYS A 1 88 ? 6.993 -5.306 8.188 1.00 86.19 88 LYS A O 1
ATOM 699 N N . HIS A 1 89 ? 6.213 -5.130 6.096 1.00 88.12 89 HIS A N 1
ATOM 700 C CA . HIS A 1 89 ? 6.174 -3.662 6.048 1.00 88.12 89 HIS A CA 1
ATOM 701 C C . HIS A 1 89 ? 4.751 -3.148 5.788 1.00 88.12 89 HIS A C 1
ATOM 703 O O . HIS A 1 89 ? 4.471 -2.530 4.762 1.00 88.12 89 HIS A O 1
ATOM 709 N N . ARG A 1 90 ? 3.829 -3.433 6.716 1.00 92.25 90 ARG A N 1
ATOM 710 C CA . ARG A 1 90 ? 2.404 -3.059 6.597 1.00 92.25 90 ARG A CA 1
ATOM 711 C C . ARG A 1 90 ? 2.210 -1.553 6.485 1.00 92.25 90 ARG A C 1
ATOM 713 O O . ARG A 1 90 ? 1.438 -1.107 5.642 1.00 92.25 90 ARG A O 1
ATOM 720 N N . TRP A 1 91 ? 2.962 -0.787 7.276 1.00 92.31 91 TRP A N 1
ATOM 721 C CA . TRP A 1 91 ? 2.968 0.674 7.226 1.00 92.31 91 TRP A CA 1
ATOM 722 C C . TRP A 1 91 ? 3.132 1.212 5.801 1.00 92.31 91 TRP A C 1
ATOM 724 O O . TRP A 1 91 ? 2.343 2.049 5.381 1.00 92.31 91 TRP A O 1
ATOM 734 N N . SER A 1 92 ? 4.094 0.688 5.035 1.00 90.25 92 SER A N 1
ATOM 735 C CA . SER A 1 92 ? 4.395 1.164 3.680 1.00 90.25 92 SER A CA 1
ATOM 736 C C . SER A 1 92 ? 3.228 0.941 2.720 1.00 90.25 92 SER A C 1
ATOM 738 O O . SER A 1 92 ? 2.926 1.799 1.895 1.00 90.25 92 SER A O 1
ATOM 740 N N . VAL A 1 93 ? 2.549 -0.203 2.849 1.00 92.38 93 VAL A N 1
ATOM 741 C CA . VAL A 1 93 ? 1.367 -0.534 2.042 1.00 92.38 93 VAL A CA 1
ATOM 742 C C . VAL A 1 93 ? 0.207 0.390 2.403 1.00 92.38 93 VAL A C 1
ATOM 744 O O . VAL A 1 93 ? -0.407 0.975 1.517 1.00 92.38 93 VAL A O 1
ATOM 747 N N . LEU A 1 94 ? -0.064 0.572 3.699 1.00 93.75 94 LEU A N 1
ATOM 748 C CA . LEU A 1 94 ? -1.111 1.484 4.165 1.00 93.75 94 LEU A CA 1
ATOM 749 C C . LEU A 1 94 ? -0.829 2.929 3.744 1.00 93.75 94 LEU A C 1
ATOM 751 O O . LEU A 1 94 ? -1.740 3.637 3.325 1.00 93.75 94 LEU A O 1
ATOM 755 N N . TYR A 1 95 ? 0.430 3.358 3.814 1.00 91.75 95 TYR A N 1
ATOM 756 C CA . TYR A 1 95 ? 0.842 4.695 3.414 1.00 91.75 95 TYR A CA 1
ATOM 757 C C . TYR A 1 95 ? 0.646 4.910 1.912 1.00 91.75 95 TYR A C 1
ATOM 759 O O . TYR A 1 95 ? 0.054 5.911 1.524 1.00 91.75 95 TYR A O 1
ATOM 767 N N . LEU A 1 96 ? 1.044 3.945 1.073 1.00 91.12 96 LEU A N 1
ATOM 768 C CA . LEU A 1 96 ? 0.788 3.996 -0.368 1.00 91.12 96 LEU A CA 1
ATOM 769 C C . LEU A 1 96 ? -0.713 4.119 -0.667 1.00 91.12 96 LEU A C 1
ATOM 771 O O . LEU A 1 96 ? -1.111 4.986 -1.441 1.00 91.12 96 LEU A O 1
ATOM 775 N N . LEU A 1 97 ? -1.549 3.294 -0.029 1.00 92.88 97 LEU A N 1
ATOM 776 C CA . LEU A 1 97 ? -3.005 3.352 -0.202 1.00 92.88 97 LEU A CA 1
ATOM 777 C C . LEU A 1 97 ? -3.576 4.707 0.234 1.00 92.88 97 LEU A C 1
ATOM 779 O O . LEU A 1 97 ? -4.425 5.264 -0.456 1.00 92.88 97 LEU A O 1
ATOM 783 N N . LEU A 1 98 ? -3.079 5.268 1.338 1.00 91.12 98 LEU A N 1
ATOM 784 C CA . LEU A 1 98 ? -3.455 6.603 1.796 1.00 91.12 98 LEU A CA 1
ATOM 785 C C . LEU A 1 98 ? -3.029 7.696 0.803 1.00 91.12 98 LEU A C 1
ATOM 787 O O . LEU A 1 98 ? -3.778 8.648 0.599 1.00 91.12 98 LEU A O 1
ATOM 791 N N . SER A 1 99 ? -1.849 7.580 0.190 1.00 88.00 99 SER A N 1
ATOM 792 C CA . SER A 1 99 ? -1.343 8.543 -0.798 1.00 88.00 99 SER A CA 1
ATOM 793 C C . SER A 1 99 ? -2.090 8.487 -2.131 1.00 88.00 99 SER A C 1
ATOM 795 O O . SER A 1 99 ? -2.239 9.524 -2.773 1.00 88.00 99 SER A O 1
ATOM 797 N N . LEU A 1 100 ? -2.550 7.300 -2.538 1.00 88.56 100 LEU A N 1
ATOM 798 C CA . LEU A 1 100 ? -3.341 7.093 -3.755 1.00 88.56 100 LEU A CA 1
ATOM 799 C C . LEU A 1 100 ? -4.831 7.389 -3.560 1.00 88.56 100 LEU A C 1
ATOM 801 O O . LEU A 1 100 ? -5.547 7.570 -4.540 1.00 88.56 100 LEU A O 1
ATOM 805 N N . CYS A 1 101 ? -5.314 7.419 -2.317 1.00 85.19 101 CYS A N 1
ATOM 806 C CA . CYS A 1 101 ? -6.702 7.741 -2.029 1.00 85.19 101 CYS A CA 1
ATOM 807 C C . CYS A 1 101 ? -7.001 9.187 -2.445 1.00 85.19 101 CYS A C 1
ATOM 809 O O . CYS A 1 101 ? -6.535 10.145 -1.823 1.00 85.19 101 CYS A O 1
ATOM 811 N N . GLU A 1 102 ? -7.830 9.345 -3.469 1.00 75.06 102 GLU A N 1
ATOM 812 C CA . GLU A 1 102 ? -8.362 10.642 -3.864 1.00 75.06 102 GLU A CA 1
ATOM 813 C C . GLU A 1 102 ? -9.597 10.962 -3.012 1.00 75.06 102 GLU A C 1
ATOM 815 O O . GLU A 1 102 ? -10.516 10.153 -2.884 1.00 75.06 102 GLU A O 1
ATOM 820 N N . ASP A 1 103 ? -9.616 12.141 -2.384 1.00 71.56 103 ASP A N 1
ATOM 821 C CA . ASP A 1 103 ? -10.868 12.711 -1.886 1.00 71.56 103 ASP A CA 1
ATOM 822 C C . ASP A 1 103 ? -11.480 13.455 -3.077 1.00 71.56 103 ASP A C 1
ATOM 824 O O . ASP A 1 103 ? -10.866 14.423 -3.526 1.00 71.56 103 ASP A O 1
ATOM 828 N N . PRO A 1 104 ? -12.664 13.072 -3.587 1.00 65.06 104 PRO A N 1
ATOM 829 C CA . PRO A 1 104 ? -13.293 13.751 -4.725 1.00 65.06 104 PRO A CA 1
ATOM 830 C C . PRO A 1 104 ? -13.562 15.242 -4.460 1.00 65.06 104 PRO A C 1
ATOM 832 O O . PRO A 1 104 ? -13.881 15.993 -5.375 1.00 65.06 104 PRO A O 1
ATOM 835 N N . ARG A 1 105 ? -13.436 15.687 -3.203 1.00 65.56 105 ARG A N 1
ATOM 836 C CA . ARG A 1 105 ? -13.597 17.081 -2.779 1.00 65.56 105 ARG A CA 1
ATOM 837 C C . ARG A 1 105 ? -12.272 17.847 -2.686 1.00 65.56 105 ARG A C 1
ATOM 839 O O . ARG A 1 105 ? -12.291 19.022 -2.328 1.00 65.56 105 ARG A O 1
ATOM 846 N N . LYS A 1 106 ? -11.122 17.214 -2.945 1.00 64.62 106 LYS A N 1
ATOM 847 C CA . LYS A 1 106 ? -9.790 17.837 -2.871 1.00 64.62 106 LYS A CA 1
ATOM 848 C C . LYS A 1 106 ? -9.020 17.620 -4.175 1.00 64.62 106 LYS A C 1
ATOM 850 O O . LYS A 1 106 ? -9.099 16.539 -4.745 1.00 64.62 106 LYS A O 1
ATOM 855 N N . PRO A 1 107 ? -8.223 18.604 -4.622 1.00 57.69 107 PRO A N 1
ATOM 856 C CA . PRO A 1 107 ? -7.347 18.408 -5.773 1.00 57.69 107 PRO A CA 1
ATOM 857 C C . PRO A 1 107 ? -6.314 17.298 -5.501 1.00 57.69 107 PRO A C 1
ATOM 859 O O . PRO A 1 107 ? -5.818 17.166 -4.375 1.00 57.69 107 PRO A O 1
ATOM 862 N N . SER A 1 108 ? -6.004 16.496 -6.529 1.00 56.34 108 SER A N 1
ATOM 863 C CA . SER A 1 108 ? -5.146 15.308 -6.434 1.00 56.34 108 SER A CA 1
ATOM 864 C C . SER A 1 108 ? -3.776 15.632 -5.823 1.00 56.34 108 SER A C 1
ATOM 866 O O . SER A 1 108 ? -3.034 16.493 -6.296 1.00 56.34 108 SER A O 1
ATOM 868 N N . ARG A 1 109 ? -3.414 14.909 -4.755 1.00 58.66 109 ARG A N 1
ATOM 869 C CA . ARG A 1 109 ? -2.189 15.148 -3.965 1.00 58.66 109 ARG A CA 1
ATOM 870 C C . ARG A 1 109 ? -0.896 14.720 -4.660 1.00 58.66 109 ARG A C 1
ATOM 872 O O . ARG A 1 109 ? 0.181 15.109 -4.210 1.00 58.66 109 ARG A O 1
ATOM 879 N N . VAL A 1 110 ? -0.995 13.955 -5.748 1.00 53.09 110 VAL A N 1
ATOM 880 C CA . VAL A 1 110 ? 0.152 13.409 -6.493 1.00 53.09 110 VAL A CA 1
ATOM 881 C C . VAL A 1 110 ? 1.059 14.523 -7.034 1.00 53.09 110 VAL A C 1
ATOM 883 O O . VAL A 1 110 ? 2.271 14.352 -7.066 1.00 53.09 110 VAL A O 1
ATOM 886 N N . GLY A 1 111 ? 0.510 15.700 -7.355 1.00 40.44 111 GLY A N 1
ATOM 887 C CA . GLY A 1 111 ? 1.297 16.859 -7.793 1.00 40.44 111 GLY A CA 1
ATOM 888 C C . GLY A 1 111 ? 2.036 17.608 -6.676 1.00 40.44 111 GLY A C 1
ATOM 889 O O . GLY A 1 111 ? 2.962 18.352 -6.966 1.00 40.44 111 GLY A O 1
ATOM 890 N N . ILE A 1 112 ? 1.668 17.425 -5.403 1.00 43.09 112 ILE A N 1
ATOM 891 C CA . ILE A 1 112 ? 2.227 18.223 -4.295 1.00 43.09 112 ILE A CA 1
ATOM 892 C C . ILE A 1 112 ? 3.510 17.593 -3.739 1.00 43.09 112 ILE A C 1
ATOM 894 O O . ILE A 1 112 ? 4.441 18.316 -3.401 1.00 43.09 112 ILE A O 1
ATOM 898 N N . LEU A 1 113 ? 3.607 16.259 -3.689 1.00 43.72 113 LEU A N 1
ATOM 899 C CA . LEU A 1 113 ? 4.804 15.582 -3.162 1.00 43.72 113 LEU A CA 1
ATOM 900 C C . LEU A 1 113 ? 6.022 15.645 -4.096 1.00 43.72 113 LEU A C 1
ATOM 902 O O . LEU A 1 113 ? 7.142 15.466 -3.631 1.00 43.72 113 LEU A O 1
ATOM 906 N N . VAL A 1 114 ? 5.825 15.904 -5.393 1.00 45.19 114 VAL A N 1
ATOM 907 C CA . VAL A 1 114 ? 6.926 16.008 -6.369 1.00 45.19 114 VAL A CA 1
ATOM 908 C C . VAL A 1 114 ? 7.516 17.431 -6.405 1.00 45.19 114 VAL A C 1
ATOM 910 O O . VAL A 1 114 ? 8.588 17.630 -6.964 1.00 45.19 114 VAL A O 1
ATOM 913 N N . ILE A 1 115 ? 6.849 18.425 -5.794 1.00 40.06 115 ILE A N 1
ATOM 914 C CA . ILE A 1 115 ? 7.200 19.856 -5.911 1.00 40.06 115 ILE A CA 1
ATOM 915 C C . ILE A 1 115 ? 7.331 20.551 -4.544 1.00 40.06 115 ILE A C 1
ATOM 917 O O . ILE A 1 115 ? 7.258 21.771 -4.461 1.00 40.06 115 ILE A O 1
ATOM 921 N N . THR A 1 116 ? 7.540 19.832 -3.439 1.00 32.06 116 THR A N 1
ATOM 922 C CA . THR A 1 116 ? 8.038 20.500 -2.226 1.00 32.06 116 THR A CA 1
ATOM 923 C C . THR A 1 116 ? 9.560 20.565 -2.296 1.00 32.06 116 THR A C 1
ATOM 925 O O . THR A 1 116 ? 10.196 19.538 -2.040 1.00 32.06 116 THR A O 1
ATOM 928 N N . PRO A 1 117 ? 10.176 21.722 -2.620 1.00 35.31 117 PRO A N 1
ATOM 929 C CA . PRO A 1 117 ? 11.572 21.910 -2.277 1.00 35.31 117 PRO A CA 1
ATOM 930 C C . PRO A 1 117 ? 11.662 21.790 -0.755 1.00 35.31 117 PRO A C 1
ATOM 932 O O . PRO A 1 117 ? 10.867 22.390 -0.023 1.00 35.31 117 PRO A O 1
ATOM 935 N N . GLN A 1 118 ? 12.585 20.953 -0.286 1.00 35.75 118 GLN A N 1
ATOM 936 C CA . GLN A 1 118 ? 13.051 21.008 1.092 1.00 35.75 118 GLN A CA 1
ATOM 937 C C . GLN A 1 118 ? 13.411 22.474 1.357 1.00 35.75 118 GLN A C 1
ATOM 939 O O . GLN A 1 118 ? 14.291 23.017 0.694 1.00 35.75 118 GLN A O 1
ATOM 944 N N . ARG A 1 119 ? 12.672 23.146 2.248 1.00 35.94 119 ARG A N 1
ATOM 945 C CA . ARG A 1 119 ? 13.174 24.377 2.854 1.00 35.94 119 ARG A CA 1
ATOM 946 C C . ARG A 1 119 ? 14.424 23.964 3.609 1.00 35.94 119 ARG A C 1
ATOM 948 O O . ARG A 1 119 ? 14.315 23.293 4.630 1.00 35.94 119 ARG A O 1
ATOM 955 N N . GLU A 1 120 ? 15.574 24.307 3.052 1.00 40.19 120 GLU A N 1
ATOM 956 C CA . GLU A 1 120 ? 16.817 24.373 3.796 1.00 40.19 120 GLU A CA 1
ATOM 957 C C . GLU A 1 120 ? 16.636 25.456 4.864 1.00 40.19 120 GLU A C 1
ATOM 959 O O . GLU A 1 120 ? 16.387 26.625 4.561 1.00 40.19 120 GLU A O 1
ATOM 964 N N . ASP A 1 121 ? 16.650 25.021 6.121 1.00 42.81 121 ASP A N 1
ATOM 965 C CA . ASP A 1 121 ? 16.955 25.869 7.263 1.00 42.81 121 ASP A CA 1
ATOM 966 C C . ASP A 1 121 ? 18.374 26.416 7.078 1.00 42.81 121 ASP A C 1
ATOM 968 O O . ASP A 1 121 ? 19.338 25.652 7.115 1.00 42.81 121 ASP A O 1
ATOM 972 N N . GLU A 1 122 ? 18.519 27.734 6.936 1.00 38.75 122 GLU A N 1
ATOM 973 C CA . GLU A 1 122 ? 19.783 28.393 7.250 1.00 38.75 122 GLU A CA 1
ATOM 974 C C . GLU A 1 122 ? 19.558 29.788 7.866 1.00 38.75 122 GLU A C 1
ATOM 976 O O . GLU A 1 122 ? 19.270 30.759 7.167 1.00 38.75 122 GLU A O 1
ATOM 981 N N . ARG A 1 123 ? 19.783 29.816 9.192 1.00 40.12 123 ARG A N 1
ATOM 982 C CA . ARG A 1 123 ? 20.063 30.929 10.128 1.00 40.12 123 ARG A CA 1
ATOM 983 C C . ARG A 1 123 ? 18.918 31.749 10.722 1.00 40.12 123 ARG A C 1
ATOM 985 O O . ARG A 1 123 ? 18.222 32.482 9.994 1.00 40.12 123 ARG A O 1
#

Sequence (123 aa):
MAALDQKSPNVLLQSLCCRITGKSEAEVAHQFQYAVRVVGSNYAPTIERDEFLVSEKIKKELLKQRREGDAALFSELHRKLQTQGVLKHRWSVLYLLLSLCEDPRKPSRVGILVITPQREDER

Foldseek 3Di:
DDPPPCPDPLVVLLVVQCVVVVDDSVVSVVVSVVVCVVCVVCVDDPDDLDQVVLLVVVLVVCVVVVNNVVSVVSVVVVVVVVVVPPDPRNSVVSVVVVLCDDDPVDDRCPVVVVPDDPPDDDD

Radius of gyration: 17.96 Å; Cα contacts (8 Å, |Δi|>4): 52; chains: 1; bounding box: 39×51×40 Å